Protein 1CTJ (pdb70)

Solvent-accessible surface area: 5287 Å² total; per-residue (Å²): 231,50,82,62,81,62,0,100,64,10,5,76,63,49,26,28,84,46,26,65,58,3,23,25,108,85,90,98,105,66,24,22,105,84,66,16,10,92,143,88,24,95,64,17,30,75,65,130,12,12,33,137,34,15,64,83,8,95,86,78,54,68,47,28,110,77,154,19,67,137,93,53,10,57,5,2,0,15,25,12,79,39,23,2,52,42,126,112,96

Sequence (89 aa):
EEAADLALGKAVFDGNCAACHAGGGNNVIPDHTLQKAAIEQFLDGGFNIEAIVYQIENGKGAMPAWDGRLDEDEIAGVAAYVYDQAAGNKW

Radius of gyration: 11.6 Å; Cα contacts (8 Å, |Δi|>4): 116; chains: 1; bounding box: 26×29×24 Å

Foldseek 3Di:
DQAQVLLVVLCVVPPCVAAPVQAGNPDGQCTLAQVSQQPPQPVHLDLVSQLVCQQPPDDPGDHCNPVADPVNSSNNSSNSSCCRVVVPD

B-factor: mean 27.0, std 11.66, range [10.67, 68.36]

InterPro domains:
  IPR008168 Cytochrome c, class IC [PR00605] (13-24)
  IPR008168 Cytochrome c, class IC [PR00605] (58-80)
  IPR009056 Cytochrome c-like domain [PF13442] (3-80)
  IPR009056 Cytochrome c-like domain [PS51007] (2-84)
  IPR023655 Cytochrome c6 [PTHR34688] (2-89)
  IPR036909 Cytochrome c-like domain superfamily [G3DSA:1.10.760.10] (1-89)
  IPR036909 Cytochrome c-like domain superfamily [SSF46626] (2-84)

Secondary structure (DSSP, 8-state):
---HHHHHHHHHHHTHHHHGGG--SSSTTS-SSHHHHHHHSTT-SSHHHHHHHHHH-BTTBPP-BTTB-HHHHHHHHHHHHHHHHTT--

Structure (mmCIF, N/CA/C/O backbone):
data_1CTJ
#
_entry.id   1CTJ
#
_cell.length_a   40.430
_cell.length_b   40.430
_cell.length_c   40.430
_cell.angle_alpha   80.25
_cell.angle_beta   80.25
_cell.angle_gamma   80.25
#
_symmetry.space_group_name_H-M   'R 3'
#
loop_
_entity.id
_entity.type
_entity.pdbx_description
1 polymer 'CYTOCHROME C6'
2 non-polymer 'PROTOPORPHYRIN IX CONTAINING FE'
3 water water
#
loop_
_atom_site.group_PDB
_atom_site.id
_atom_site.type_symbol
_atom_site.label_atom_id
_atom_site.label_alt_id
_atom_site.label_comp_id
_atom_site.label_asym_id
_atom_site.label_entity_id
_atom_site.label_seq_id
_atom_site.pdbx_PDB_ins_code
_atom_site.Cartn_x
_atom_site.Cartn_y
_atom_site.Cartn_z
_atom_site.occupancy
_atom_site.B_iso_or_equiv
_atom_site.auth_seq_id
_atom_site.auth_comp_id
_atom_site.auth_asym_id
_atom_site.auth_atom_id
_atom_site.pdbx_PDB_model_num
ATOM 1 N N A GLU A 1 1 ? 4.127 26.179 -7.903 0.49 57.53 1 GLU A N 1
ATOM 2 N N B GLU A 1 1 ? 3.535 25.488 -12.889 0.51 54.52 1 GLU A N 1
ATOM 3 C CA A GLU A 1 1 ? 5.490 26.607 -8.207 0.49 52.50 1 GLU A CA 1
ATOM 4 C CA B GLU A 1 1 ? 2.754 26.395 -12.051 0.51 51.27 1 GLU A CA 1
ATOM 5 C C A GLU A 1 1 ? 5.550 27.734 -9.233 0.49 47.55 1 GLU A C 1
ATOM 6 C C B GLU A 1 1 ? 3.471 27.729 -11.891 0.51 49.70 1 GLU A C 1
ATOM 7 O O A GLU A 1 1 ? 4.982 28.809 -8.942 0.49 50.34 1 GLU A O 1
ATOM 8 O O B GLU A 1 1 ? 2.870 28.781 -12.098 0.51 49.78 1 GLU A O 1
ATOM 19 N N A ALA A 1 2 ? 6.254 27.610 -10.341 0.49 39.82 2 ALA A N 1
ATOM 20 N N B ALA A 1 2 ? 4.759 27.656 -11.589 0.51 47.24 2 ALA A N 1
ATOM 21 C CA A ALA A 1 2 ? 6.531 28.549 -11.391 0.49 40.63 2 ALA A CA 1
ATOM 22 C CA B ALA A 1 2 ? 5.670 28.786 -11.571 0.51 44.89 2 ALA A CA 1
ATOM 23 C C A ALA A 1 2 ? 6.980 27.926 -12.710 0.49 38.03 2 ALA A C 1
ATOM 24 C C B ALA A 1 2 ? 5.766 29.304 -13.027 0.51 42.80 2 ALA A C 1
ATOM 25 O O A ALA A 1 2 ? 7.831 27.034 -12.721 0.49 32.72 2 ALA A O 1
ATOM 26 O O B ALA A 1 2 ? 5.165 30.351 -13.297 0.51 41.12 2 ALA A O 1
ATOM 29 N N . ASP A 1 3 ? 6.482 28.531 -13.792 1.00 36.71 3 ASP A N 1
ATOM 30 C CA . ASP A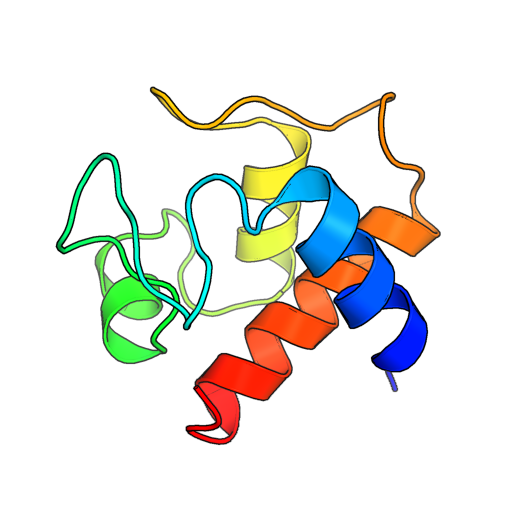 1 3 ? 6.844 28.172 -15.120 1.00 32.51 3 ASP A CA 1
ATOM 31 C C . ASP A 1 3 ? 8.056 28.945 -15.623 1.00 30.43 3 ASP A C 1
ATOM 32 O O . ASP A 1 3 ? 7.982 29.944 -16.316 1.00 26.86 3 ASP A O 1
ATOM 37 N N . LEU A 1 4 ? 9.232 28.418 -15.235 1.00 29.63 4 LEU A N 1
ATOM 38 C CA . LEU A 1 4 ? 10.475 29.110 -15.536 1.00 27.52 4 LEU A CA 1
ATOM 39 C C . LEU A 1 4 ? 10.887 29.007 -16.996 1.00 25.31 4 LEU A C 1
ATOM 40 O O . LEU A 1 4 ? 11.545 29.902 -17.487 1.00 25.04 4 LEU A O 1
ATOM 45 N N . ALA A 1 5 ? 10.452 27.940 -17.673 1.00 25.52 5 ALA A N 1
ATOM 46 C CA . ALA A 1 5 ? 10.822 27.868 -19.105 1.00 24.02 5 ALA A CA 1
ATOM 47 C C . ALA A 1 5 ? 10.081 28.943 -19.872 1.00 19.56 5 ALA A C 1
ATOM 48 O O . ALA A 1 5 ? 10.654 29.635 -20.711 1.00 20.74 5 ALA A O 1
ATOM 50 N N . LEU A 1 6 ? 8.812 29.076 -19.527 1.00 19.79 6 LEU A N 1
ATOM 51 C CA . LEU A 1 6 ? 8.007 30.156 -20.133 1.00 19.22 6 LEU A CA 1
ATOM 52 C C . LEU A 1 6 ? 8.600 31.515 -19.791 1.00 17.06 6 LEU A C 1
ATOM 53 O O . LEU A 1 6 ? 8.741 32.377 -20.664 1.00 17.55 6 LEU A O 1
ATOM 58 N N . GLY A 1 7 ? 8.931 31.681 -18.498 1.00 18.07 7 GLY A N 1
ATOM 59 C CA . GLY A 1 7 ? 9.479 32.968 -18.135 1.00 16.99 7 GLY A CA 1
ATOM 60 C C . GLY A 1 7 ? 10.761 33.312 -18.862 1.00 15.95 7 GLY A C 1
ATOM 61 O O . GLY A 1 7 ? 10.985 34.474 -19.189 1.00 16.58 7 GLY A O 1
ATOM 62 N N . LYS A 1 8 ? 11.650 32.326 -19.080 1.00 16.64 8 LYS A N 1
ATOM 63 C CA . LYS A 1 8 ? 12.885 32.617 -19.813 1.00 16.76 8 LYS A CA 1
ATOM 64 C C . LYS A 1 8 ? 12.566 32.997 -21.259 1.00 15.57 8 LYS A C 1
ATOM 65 O O . LYS A 1 8 ? 13.218 33.892 -21.810 1.00 15.82 8 LYS A O 1
ATOM 76 N N . ALA A 1 9 ? 11.618 32.312 -21.895 1.00 16.25 9 ALA A N 1
ATOM 77 C CA . ALA A 1 9 ? 11.279 32.689 -23.275 1.00 16.04 9 ALA A CA 1
ATOM 78 C C . ALA A 1 9 ? 10.775 34.122 -23.374 1.00 15.54 9 ALA A C 1
ATOM 79 O O . ALA A 1 9 ? 11.110 34.909 -24.256 1.00 15.41 9 ALA A O 1
ATOM 81 N N . VAL A 1 10 ? 9.900 34.494 -22.382 1.00 14.67 10 VAL A N 1
ATOM 82 C CA . VAL A 1 10 ? 9.374 35.863 -22.333 1.00 14.03 10 VAL A CA 1
ATOM 83 C C . VAL A 1 10 ? 10.525 36.838 -22.076 1.00 12.58 10 VAL A C 1
ATOM 84 O O . VAL A 1 10 ? 10.605 37.893 -22.682 1.00 14.00 10 VAL A O 1
ATOM 88 N N . PHE A 1 11 ? 11.431 36.505 -21.177 1.00 12.93 11 PHE A N 1
ATOM 89 C CA . PHE A 1 11 ? 12.547 37.360 -20.851 1.00 12.11 11 PHE A CA 1
ATOM 90 C C . PHE A 1 11 ? 13.384 37.618 -22.101 1.00 12.76 11 PHE A C 1
ATOM 91 O O . PHE A 1 11 ? 13.745 38.748 -22.429 1.00 13.26 11 PHE A O 1
ATOM 99 N N . ASP A 1 12 ? 13.793 36.527 -22.787 1.00 13.88 12 ASP A N 1
ATOM 100 C CA . ASP A 1 12 ? 14.673 36.680 -23.952 1.00 15.28 12 ASP A CA 1
ATOM 101 C C . ASP A 1 12 ? 13.994 37.450 -25.062 1.00 15.53 12 ASP A C 1
ATOM 102 O O . ASP A 1 12 ? 14.667 38.220 -25.752 1.00 19.71 12 ASP A O 1
ATOM 107 N N . GLY A 1 13 ? 1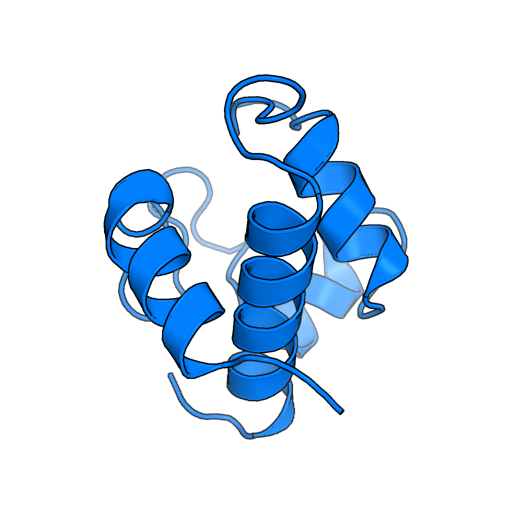2.679 37.294 -25.213 1.00 15.89 13 GLY A N 1
ATOM 108 C CA . GLY A 1 13 ? 11.980 37.998 -26.241 1.00 17.18 13 GLY A CA 1
ATOM 109 C C . GLY A 1 13 ? 11.676 39.449 -26.007 1.00 15.97 13 GLY A C 1
ATOM 110 O O . GLY A 1 13 ? 11.441 40.200 -26.969 1.00 21.33 13 GLY A O 1
ATOM 111 N N . ASN A 1 14 ? 11.606 39.862 -24.752 1.00 13.90 14 ASN A N 1
ATOM 112 C CA . ASN A 1 14 ? 11.131 41.181 -24.429 1.00 14.03 14 ASN A CA 1
ATOM 113 C C . ASN A 1 14 ? 12.007 41.979 -23.482 1.00 14.18 14 ASN A C 1
ATOM 114 O O . ASN A 1 14 ? 11.957 43.214 -23.540 1.00 20.59 14 ASN A O 1
ATOM 119 N N . CYS A 1 15 ? 12.749 41.389 -22.612 1.00 12.20 15 CYS A N 1
ATOM 120 C CA . CYS A 1 15 ? 13.466 42.024 -21.546 1.00 11.82 15 CYS A CA 1
ATOM 121 C C . CYS A 1 15 ? 14.973 42.084 -21.765 1.00 12.19 15 CYS A C 1
ATOM 122 O O . CYS A 1 15 ? 15.606 42.977 -21.258 1.00 12.74 15 CYS A O 1
ATOM 125 N N . ALA A 1 16 ? 15.504 41.147 -22.538 1.00 13.33 16 ALA A N 1
ATOM 126 C CA . ALA A 1 16 ? 16.94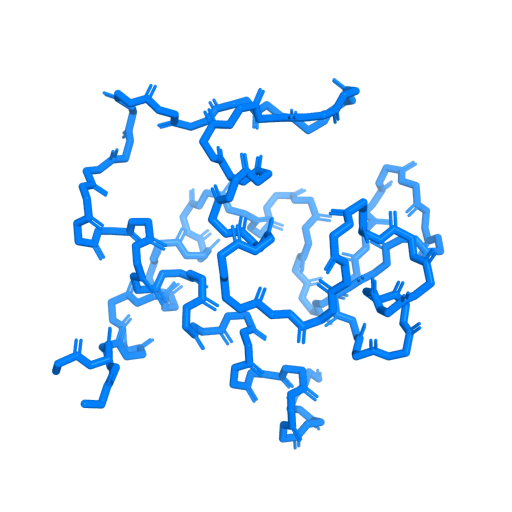7 41.058 -22.779 1.00 13.94 16 ALA A CA 1
ATOM 127 C C . ALA A 1 16 ? 17.482 42.245 -23.545 1.00 15.17 16 ALA A C 1
ATOM 128 O O . ALA A 1 16 ? 18.688 42.503 -23.517 1.00 16.69 16 ALA A O 1
ATOM 130 N N . ALA A 1 17 ? 16.618 43.036 -24.196 1.00 14.81 17 ALA A N 1
ATOM 131 C CA . ALA A 1 17 ? 17.036 44.269 -24.876 1.00 16.50 17 ALA A CA 1
ATOM 132 C C . ALA A 1 17 ? 17.685 45.228 -23.897 1.00 14.58 17 ALA A C 1
ATOM 133 O O . ALA A 1 17 ? 18.468 46.083 -24.325 1.00 16.53 17 ALA A O 1
ATOM 135 N N . CYS A 1 18 ? 17.279 45.186 -22.618 1.00 12.61 18 CYS A N 1
ATOM 136 C CA . CYS A 1 18 ? 17.810 46.086 -21.627 1.00 11.93 18 CYS A CA 1
ATOM 137 C C . CYS A 1 18 ? 18.467 45.400 -20.445 1.00 11.31 18 CYS A C 1
ATOM 138 O O . CYS A 1 18 ? 19.165 46.052 -19.684 1.00 13.34 18 CYS A O 1
ATOM 141 N N . HIS A 1 19 ? 18.241 44.119 -20.249 1.00 11.81 19 HIS A N 1
ATOM 142 C CA . HIS A 1 19 ? 18.626 43.402 -19.037 1.00 11.21 19 HIS A CA 1
ATOM 143 C C . HIS A 1 19 ? 19.331 42.091 -19.280 1.00 11.46 19 HIS A C 1
ATOM 144 O O . HIS A 1 19 ? 19.430 41.268 -18.363 1.00 12.87 19 HIS A O 1
ATOM 151 N N . ALA A 1 20 ? 19.896 41.838 -20.483 1.00 12.23 20 ALA A N 1
ATOM 152 C CA . ALA A 1 20 ? 20.590 40.564 -20.699 1.00 13.89 20 ALA A CA 1
ATOM 153 C C . ALA A 1 20 ? 21.715 40.399 -19.681 1.00 13.70 20 ALA A C 1
ATOM 154 O O . ALA A 1 20 ? 22.408 41.371 -19.355 1.00 15.35 20 ALA A O 1
ATOM 156 N N . GLY A 1 21 ? 21.859 39.177 -19.146 1.00 14.58 21 GLY A N 1
ATOM 157 C CA . GLY A 1 21 ? 22.878 38.914 -18.160 1.00 16.60 21 GLY A CA 1
ATOM 158 C C . GLY A 1 21 ? 22.533 39.438 -16.774 1.00 15.55 21 GLY A C 1
ATOM 159 O O . GLY A 1 21 ? 23.389 39.418 -15.878 1.00 19.71 21 GLY A O 1
ATOM 160 N N . GLY A 1 22 ? 21.339 39.974 -16.592 1.00 14.21 22 GLY A N 1
ATOM 161 C CA . GLY A 1 22 ? 20.891 40.484 -15.305 1.00 14.60 22 GLY A CA 1
ATOM 162 C C . GLY A 1 22 ? 21.279 41.905 -15.006 1.00 13.46 22 GLY A C 1
ATOM 163 O O . GLY A 1 22 ? 21.107 42.343 -13.851 1.00 16.59 22 GLY A O 1
ATOM 164 N N . GLY A 1 23 ? 21.789 42.639 -15.986 1.00 13.65 23 GLY A N 1
ATOM 165 C CA . GLY A 1 23 ? 22.174 44.005 -15.812 1.00 14.21 23 GLY A CA 1
ATOM 166 C C . GLY A 1 23 ? 21.054 45.000 -16.116 1.00 13.37 23 GLY A C 1
ATOM 167 O O . GLY A 1 23 ? 19.893 44.629 -16.119 1.00 14.19 23 GLY A O 1
ATOM 168 N N . ASN A 1 24 ? 21.467 46.234 -16.375 1.00 13.58 24 ASN A N 1
ATOM 169 C CA . ASN A 1 24 ? 20.513 47.284 -16.795 1.00 13.79 24 ASN A CA 1
ATOM 170 C C . ASN A 1 24 ? 21.307 48.244 -17.703 1.00 14.11 24 ASN A C 1
ATOM 171 O O . ASN A 1 24 ? 22.195 48.961 -17.214 1.00 17.44 24 ASN A O 1
ATOM 176 N N . ASN A 1 25 ? 20.988 48.235 -19.000 1.00 14.08 25 ASN A N 1
ATOM 177 C CA . ASN A 1 25 ? 21.797 49.056 -19.915 1.00 16.64 25 ASN A CA 1
ATOM 178 C C . ASN A 1 25 ? 21.492 50.548 -19.805 1.00 17.26 25 ASN A C 1
ATOM 179 O O . ASN A 1 25 ? 22.197 51.362 -20.383 1.00 23.87 25 ASN A O 1
ATOM 184 N N . VAL A 1 26 ? 20.345 50.879 -19.215 1.00 15.94 26 VAL A N 1
ATOM 185 C CA . VAL A 1 26 ? 19.861 52.270 -19.156 1.00 17.76 26 VAL A CA 1
ATOM 186 C C . VAL A 1 26 ? 20.304 52.939 -17.885 1.00 18.10 26 VAL A C 1
ATOM 187 O O . VAL A 1 26 ? 20.876 54.043 -17.978 1.00 23.25 26 VAL A O 1
ATOM 191 N N . ILE A 1 27 ? 20.099 52.336 -16.736 1.00 18.78 27 ILE A N 1
ATOM 192 C CA . ILE A 1 27 ? 20.505 52.839 -15.425 1.00 20.98 27 ILE A CA 1
ATOM 193 C C . ILE A 1 27 ? 21.332 51.743 -14.754 1.00 19.34 27 ILE A C 1
ATOM 194 O O . ILE A 1 27 ? 20.796 50.758 -14.250 1.00 18.20 27 ILE A O 1
ATOM 199 N N . PRO A 1 28 ? 22.645 51.761 -14.978 1.00 23.21 28 PRO A N 1
ATOM 200 C CA . PRO A 1 28 ? 23.470 50.586 -14.688 1.00 22.54 28 PRO A CA 1
ATOM 201 C C . PRO A 1 28 ? 23.445 50.045 -13.273 1.00 21.59 28 PRO A C 1
ATOM 202 O O . PRO A 1 28 ? 23.631 48.822 -13.137 1.00 25.17 28 PRO A O 1
ATOM 206 N N . ASP A 1 29 ? 23.113 50.832 -12.246 1.00 22.84 29 ASP A N 1
ATOM 207 C CA . ASP A 1 29 ? 23.111 50.207 -10.928 1.00 22.30 29 ASP A CA 1
ATOM 208 C C . ASP A 1 29 ? 21.777 49.565 -10.599 1.00 20.11 29 ASP A C 1
ATOM 209 O O . ASP A 1 29 ? 21.699 48.822 -9.609 1.00 21.05 29 ASP A O 1
ATOM 218 N N . HIS A 1 30 ? 20.759 49.759 -11.454 1.00 20.10 30 HIS A N 1
ATOM 219 C CA . HIS A 1 30 ? 19.443 49.198 -11.120 1.00 18.22 30 HIS A CA 1
ATOM 220 C C . HIS A 1 30 ? 19.269 47.830 -11.762 1.00 17.20 30 HIS A C 1
ATOM 221 O O . HIS A 1 30 ? 18.461 47.578 -12.647 1.00 16.40 30 HIS A O 1
ATOM 234 N N . THR A 1 31 ? 20.130 46.886 -11.381 1.00 17.35 31 THR A N 1
ATOM 235 C CA . THR A 1 31 ? 20.243 45.583 -11.943 1.00 15.49 31 THR A CA 1
ATOM 236 C C . THR A 1 31 ? 19.203 44.604 -11.427 1.00 14.64 31 THR A C 1
ATOM 237 O O . THR A 1 31 ? 18.343 44.911 -10.586 1.00 16.49 31 THR A O 1
ATOM 241 N N . LEU A 1 32 ? 19.218 43.392 -11.989 1.00 14.70 32 LEU A N 1
ATOM 242 C CA . LEU A 1 32 ? 18.297 42.352 -11.566 1.00 13.24 32 LEU A CA 1
ATOM 243 C C . LEU A 1 32 ? 18.870 41.404 -10.507 1.00 15.67 32 LEU A C 1
ATOM 244 O O . LEU A 1 32 ? 18.347 40.333 -10.270 1.00 18.07 32 LEU A O 1
ATOM 249 N N . GLN A 1 33 ? 19.933 41.853 -9.852 1.00 15.92 33 GLN A N 1
ATOM 250 C CA . GLN A 1 33 ? 20.487 41.143 -8.674 1.00 16.04 33 GLN A CA 1
ATOM 251 C C . GLN A 1 33 ? 19.641 41.472 -7.431 1.00 16.11 33 GLN A C 1
ATOM 252 O O . GLN A 1 33 ? 19.069 42.547 -7.305 1.00 17.51 33 GLN A O 1
ATOM 263 N N . LYS A 1 34 ? 19.545 40.494 -6.521 1.00 17.34 34 LYS A N 1
ATOM 264 C CA . LYS A 1 34 ? 18.741 40.606 -5.329 1.00 18.75 34 LYS A CA 1
ATOM 265 C C . LYS A 1 34 ? 18.989 41.872 -4.538 1.00 17.40 34 LYS A C 1
ATOM 266 O O . LYS A 1 34 ? 18.051 42.597 -4.236 1.00 19.92 34 LYS A O 1
ATOM 277 N N . ALA A 1 35 ? 20.233 42.197 -4.227 1.00 18.72 35 ALA A N 1
ATOM 278 C CA . ALA A 1 35 ? 20.532 43.345 -3.368 1.00 19.49 35 ALA A CA 1
ATOM 279 C C . ALA A 1 35 ? 20.148 44.659 -4.068 1.00 20.07 35 ALA A C 1
ATOM 280 O O . ALA A 1 35 ? 19.810 45.623 -3.379 1.00 22.90 35 ALA A O 1
ATOM 282 N N . ALA A 1 36 ? 20.245 44.713 -5.416 1.00 18.41 36 ALA A N 1
ATOM 283 C CA . ALA A 1 36 ? 19.881 45.898 -6.172 1.00 18.89 36 ALA A CA 1
ATOM 284 C C . ALA A 1 36 ? 18.366 46.077 -6.121 1.00 17.62 36 ALA A C 1
ATOM 285 O O . ALA A 1 36 ? 17.801 47.113 -5.866 1.00 21.20 36 ALA A O 1
ATOM 287 N N . ILE A 1 37 ? 17.648 44.938 -6.369 1.00 17.80 37 ILE A N 1
ATOM 288 C CA . ILE A 1 37 ? 16.196 45.010 -6.301 1.00 18.49 37 ILE A CA 1
ATOM 289 C C . ILE A 1 37 ? 15.693 45.477 -4.928 1.00 18.91 37 ILE A C 1
ATOM 290 O O . ILE A 1 37 ? 14.769 46.299 -4.798 1.00 23.86 37 ILE A O 1
ATOM 295 N N . GLU A 1 38 ? 16.298 44.918 -3.872 1.00 20.63 38 GLU A N 1
ATOM 296 C CA . GLU A 1 38 ? 15.901 45.242 -2.513 1.00 25.91 38 GLU A CA 1
ATOM 297 C C . GLU A 1 38 ? 16.059 46.748 -2.259 1.00 27.90 38 GLU A C 1
ATOM 298 O O . GLU A 1 38 ? 15.231 47.292 -1.535 1.00 31.96 38 GLU A O 1
ATOM 304 N N . GLN A 1 39 ? 17.084 47.372 -2.875 1.00 27.54 39 GLN A N 1
ATOM 305 C CA . GLN A 1 39 ? 17.316 48.805 -2.691 1.00 30.19 39 GLN A CA 1
ATOM 306 C C . GLN A 1 39 ? 16.495 49.735 -3.603 1.00 27.80 39 GLN A C 1
ATOM 307 O O . GLN A 1 39 ? 16.014 50.800 -3.185 1.00 28.04 39 GLN A O 1
ATOM 313 N N . PHE A 1 40 ? 16.339 49.357 -4.888 1.00 26.47 40 PHE A N 1
ATOM 314 C CA . PHE A 1 40 ? 15.827 50.278 -5.889 1.00 26.50 40 PHE A CA 1
ATOM 315 C C . PHE A 1 40 ? 14.442 49.989 -6.444 1.00 27.04 40 PHE A C 1
ATOM 316 O O . PHE A 1 40 ? 13.886 50.878 -7.107 1.00 31.52 40 PHE A O 1
ATOM 324 N N . LEU A 1 41 ? 13.953 48.755 -6.237 1.00 24.88 41 LEU A N 1
ATOM 325 C CA . LEU A 1 41 ? 12.616 48.446 -6.754 1.00 23.83 41 LEU A CA 1
ATOM 326 C C . LEU A 1 41 ? 11.612 48.873 -5.709 1.00 26.84 41 LEU A C 1
ATOM 327 O O . LEU A 1 41 ? 11.694 48.474 -4.540 1.00 26.32 41 LEU A O 1
ATOM 332 N N . ASP A 1 42 ? 10.832 49.896 -6.092 1.00 27.27 42 ASP A N 1
ATOM 333 C CA . ASP A 1 42 ? 9.794 50.401 -5.215 1.00 29.11 42 ASP A CA 1
ATOM 334 C C . ASP A 1 42 ? 8.960 49.177 -4.783 1.00 28.76 42 ASP A C 1
ATOM 335 O O . ASP A 1 42 ? 8.538 48.479 -5.710 1.00 39.70 42 ASP A O 1
ATOM 344 N N . GLY A 1 43 ? 8.828 48.790 -3.538 1.00 35.12 43 GLY A N 1
ATOM 345 C CA . GLY A 1 43 ? 8.110 47.547 -3.143 1.00 31.54 43 GLY A CA 1
ATOM 346 C C . GLY A 1 43 ? 9.059 46.429 -2.712 1.00 32.30 43 GLY A C 1
ATOM 347 O O . GLY A 1 43 ? 8.759 45.427 -2.032 1.00 38.51 43 GLY A O 1
ATOM 348 N N . GLY A 1 44 ? 10.347 46.420 -3.111 1.00 31.33 44 GLY A N 1
ATOM 349 C CA . GLY A 1 44 ? 11.280 45.416 -2.606 1.00 32.21 44 GLY A CA 1
ATOM 350 C C . GLY A 1 44 ? 11.372 44.117 -3.374 1.00 30.46 44 GLY A C 1
ATOM 351 O O . GLY A 1 44 ? 10.803 43.969 -4.438 1.00 27.30 44 GLY A O 1
ATOM 352 N N . PHE A 1 45 ? 12.106 43.149 -2.834 1.00 31.19 45 PHE A N 1
ATOM 353 C CA . PHE A 1 45 ? 12.334 41.872 -3.507 1.00 28.54 45 PHE A CA 1
ATOM 354 C C . PHE A 1 45 ? 11.222 40.860 -3.205 1.00 30.24 45 PHE A C 1
ATOM 355 O O . PHE A 1 45 ? 11.257 40.083 -2.223 1.00 35.42 45 PHE A O 1
ATOM 363 N N . ASN A 1 46 ? 10.128 40.977 -3.915 1.00 32.78 46 ASN A N 1
ATOM 364 C CA . ASN A 1 46 ? 8.889 40.257 -3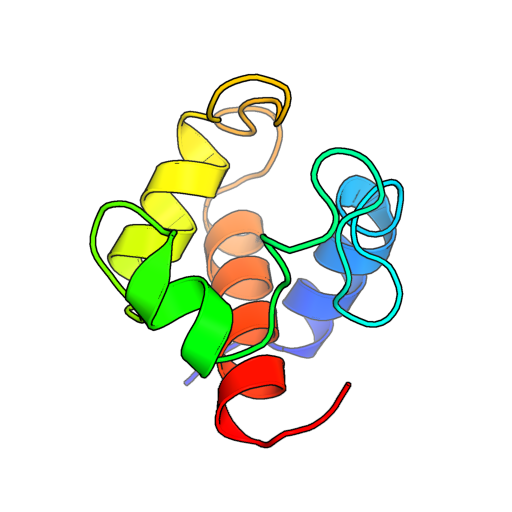.786 1.00 36.75 46 ASN A CA 1
ATOM 365 C C . ASN A 1 46 ? 8.242 40.111 -5.169 1.00 33.28 46 ASN A C 1
ATOM 366 O O . ASN A 1 46 ? 8.417 41.005 -6.008 1.00 31.52 46 ASN A O 1
ATOM 371 N N . ILE A 1 47 ? 7.608 39.003 -5.445 1.00 31.59 47 ILE A N 1
ATOM 372 C CA . ILE A 1 47 ? 6.964 38.832 -6.727 1.00 28.94 47 ILE A CA 1
ATOM 373 C C . ILE A 1 47 ? 5.962 39.925 -7.069 1.00 28.73 47 ILE A C 1
ATOM 374 O O . ILE A 1 47 ? 5.993 40.337 -8.223 1.00 28.12 47 ILE A O 1
ATOM 379 N N . GLU A 1 48 ? 5.119 40.333 -6.109 1.00 29.64 48 GLU A N 1
ATOM 380 C CA . GLU A 1 48 ? 4.132 41.350 -6.502 1.00 31.74 48 GLU A CA 1
ATOM 381 C C . GLU A 1 48 ? 4.863 42.622 -6.890 1.00 27.61 48 GLU A C 1
ATOM 382 O O . GLU A 1 48 ? 4.280 43.389 -7.705 1.00 27.92 48 GLU A O 1
ATOM 393 N N . ALA A 1 49 ? 5.982 42.976 -6.276 1.00 30.69 49 ALA A N 1
ATOM 394 C CA . ALA A 1 49 ? 6.648 44.227 -6.659 1.00 27.88 49 ALA A CA 1
ATOM 395 C C . ALA A 1 49 ? 7.233 44.112 -8.072 1.00 24.13 49 ALA A C 1
ATOM 396 O O . ALA A 1 49 ? 7.116 45.083 -8.811 1.00 25.59 49 ALA A O 1
ATOM 398 N N . ILE A 1 50 ? 7.664 42.919 -8.420 1.00 22.34 50 ILE A N 1
ATOM 399 C CA . ILE A 1 50 ? 8.175 42.658 -9.797 1.00 20.61 50 ILE A CA 1
ATOM 400 C C . ILE A 1 50 ? 7.084 42.732 -10.845 1.00 20.16 50 ILE A C 1
ATOM 401 O O . ILE A 1 50 ? 7.158 43.449 -11.829 1.00 19.74 50 ILE A O 1
ATOM 406 N N . VAL A 1 51 ? 5.967 42.021 -10.518 1.00 21.04 51 VAL A N 1
ATOM 407 C CA . VAL A 1 51 ? 4.785 42.161 -11.350 1.00 21.92 51 VAL A CA 1
ATOM 408 C C . VAL A 1 51 ? 4.358 43.582 -11.621 1.00 19.30 51 VAL A C 1
ATOM 409 O O . VAL A 1 51 ? 3.993 43.984 -12.703 1.00 20.62 51 VAL A O 1
ATOM 413 N N . TYR A 1 52 ? 4.194 44.350 -10.487 1.00 22.35 52 TYR A N 1
ATOM 414 C CA . TYR A 1 52 ? 3.694 45.703 -10.563 1.00 22.94 52 TYR A CA 1
ATOM 415 C C . TYR A 1 52 ? 4.513 46.521 -11.531 1.00 18.89 52 TYR A C 1
ATOM 416 O O . TYR A 1 52 ? 3.958 47.287 -12.368 1.00 20.88 52 TYR A O 1
ATOM 425 N N . GLN A 1 53 ? 5.837 46.390 -11.432 1.00 21.18 53 GLN A N 1
ATOM 426 C CA . GLN A 1 53 ? 6.711 47.180 -12.332 1.00 20.74 53 GLN A CA 1
ATOM 427 C C . GLN A 1 53 ? 6.718 46.680 -13.757 1.00 17.57 53 GLN A C 1
ATOM 428 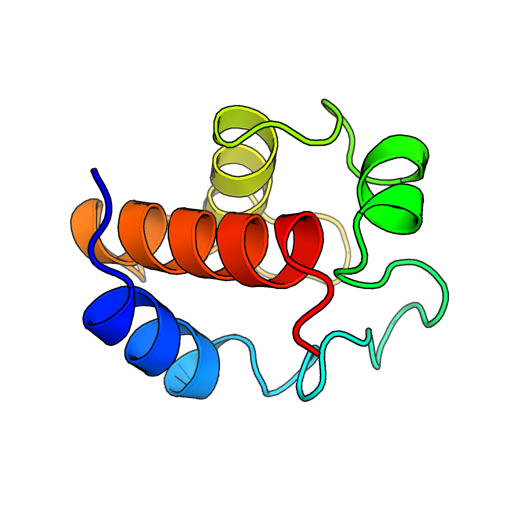O O . GLN A 1 53 ? 6.663 47.504 -14.669 1.00 18.01 53 GLN A O 1
ATOM 434 N N . ILE A 1 54 ? 6.496 45.390 -13.970 1.00 16.88 54 ILE A N 1
ATOM 435 C CA . ILE A 1 54 ? 6.258 44.901 -15.319 1.00 16.62 54 ILE A CA 1
ATOM 436 C C . ILE A 1 54 ? 4.991 45.455 -15.951 1.00 16.29 54 ILE A C 1
ATOM 437 O O . ILE A 1 54 ? 4.954 45.927 -17.086 1.00 17.16 54 ILE A O 1
ATOM 442 N N . GLU A 1 55 ? 3.880 45.394 -15.181 1.00 18.85 55 GLU A N 1
ATOM 443 C CA . GLU A 1 55 ? 2.590 45.885 -15.659 1.00 18.79 55 GLU A CA 1
ATOM 444 C C . GLU A 1 55 ? 2.551 47.338 -16.046 1.00 17.33 55 GLU A C 1
ATOM 445 O O . GLU A 1 55 ? 2.005 47.749 -17.053 1.00 21.02 55 GLU A O 1
ATOM 451 N N . ASN A 1 56 ? 3.104 48.133 -15.073 1.00 18.66 56 ASN A N 1
ATOM 452 C CA . ASN A 1 56 ? 2.927 49.566 -15.101 1.00 20.29 56 ASN A CA 1
ATOM 453 C C . ASN A 1 56 ? 4.111 50.360 -15.632 1.00 19.25 56 ASN A C 1
ATOM 454 O O . ASN A 1 56 ? 3.969 51.509 -16.034 1.00 22.94 56 ASN A O 1
ATOM 459 N N . GLY A 1 57 ? 5.237 49.698 -15.820 1.00 18.66 57 GLY A N 1
ATOM 460 C CA . GLY A 1 57 ? 6.460 50.367 -16.223 1.00 18.85 57 GLY A CA 1
ATOM 461 C C . GLY A 1 57 ? 6.973 51.303 -15.146 1.00 18.69 57 GLY A C 1
ATOM 462 O O . GLY A 1 57 ? 6.395 51.479 -14.054 1.00 22.69 57 GLY A O 1
ATOM 463 N N . LYS A 1 58 ? 8.128 51.915 -15.419 1.00 18.10 58 LYS A N 1
ATOM 464 C CA . LYS A 1 58 ? 8.685 52.925 -14.535 1.00 21.31 58 LYS A CA 1
ATOM 465 C C . LYS A 1 58 ? 9.747 53.694 -15.308 1.00 19.74 58 LYS A C 1
ATOM 466 O O . LYS A 1 58 ? 10.732 53.112 -15.756 1.00 19.94 58 LYS A O 1
ATOM 477 N N . GLY A 1 59 ? 9.570 55.002 -15.474 1.00 23.45 59 GLY A N 1
ATOM 478 C CA . GLY A 1 59 ? 10.600 55.780 -16.122 1.00 24.09 59 GLY A CA 1
ATOM 479 C C . GLY A 1 59 ? 10.833 55.337 -17.564 1.00 20.75 59 GLY A C 1
ATOM 480 O O . GLY A 1 59 ? 9.916 55.295 -18.383 1.00 24.06 59 GLY A O 1
ATOM 481 N N . ALA A 1 60 ? 12.074 54.951 -17.839 1.00 19.12 60 ALA A N 1
ATOM 482 C CA . ALA A 1 60 ? 12.487 54.467 -19.134 1.00 17.12 60 ALA A CA 1
ATOM 483 C C . ALA A 1 60 ? 12.143 53.007 -19.400 1.00 15.30 60 ALA A C 1
ATOM 484 O O . ALA A 1 60 ? 12.356 52.492 -20.484 1.00 17.07 60 ALA A O 1
ATOM 486 N N . MET A 1 61 ? 11.616 52.310 -18.367 1.00 15.48 61 MET A N 1
ATOM 487 C CA . MET A 1 61 ? 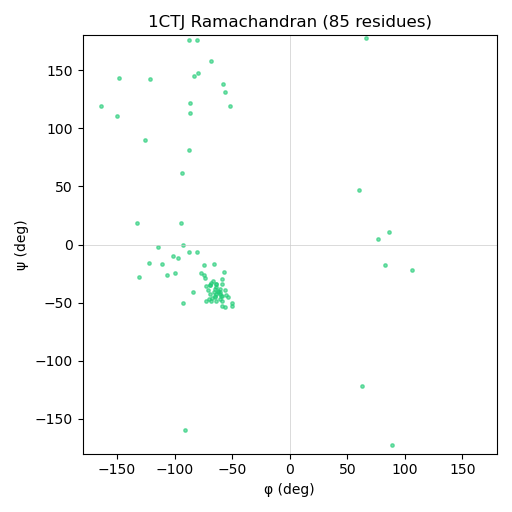11.150 50.952 -18.582 1.00 13.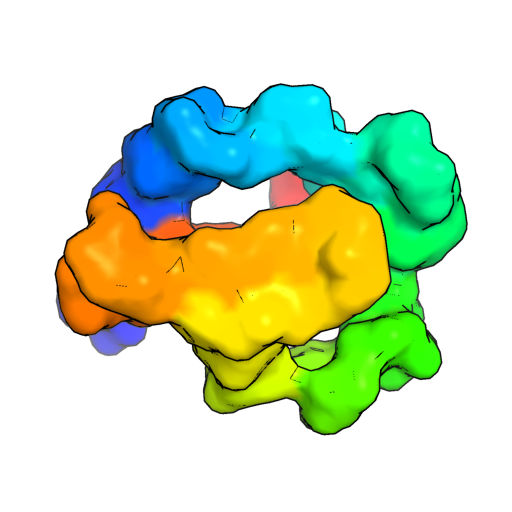70 61 MET A CA 1
ATOM 488 C C . MET A 1 61 ? 9.702 50.982 -19.072 1.00 14.38 61 MET A C 1
ATOM 489 O O . MET A 1 61 ? 8.816 51.495 -18.350 1.00 15.90 61 MET A O 1
ATOM 494 N N . PRO A 1 62 ? 9.423 50.420 -20.229 1.00 14.34 62 PRO A N 1
ATOM 495 C CA . PRO A 1 62 ? 8.020 50.421 -20.732 1.00 16.18 62 PRO A CA 1
ATOM 496 C C . PRO A 1 62 ? 7.130 49.537 -19.871 1.00 15.34 62 PRO A C 1
ATOM 497 O O . PRO A 1 62 ? 7.525 48.629 -19.124 1.00 16.51 62 PRO A O 1
ATOM 501 N N . ALA A 1 63 ? 5.840 49.835 -19.942 1.00 16.41 63 ALA A N 1
ATOM 502 C CA . ALA A 1 63 ? 4.781 49.042 -19.360 1.00 17.07 63 ALA A CA 1
ATOM 503 C C . ALA A 1 63 ? 4.395 47.881 -20.284 1.00 16.26 63 ALA A C 1
ATOM 504 O O . ALA A 1 63 ? 4.388 48.025 -21.517 1.00 21.34 63 ALA A O 1
ATOM 506 N N . TRP A 1 64 ? 4.051 46.771 -19.645 1.00 16.10 64 TRP A N 1
ATOM 507 C CA . TRP A 1 64 ? 3.740 45.574 -20.460 1.00 17.37 64 TRP A CA 1
ATOM 508 C C . TRP A 1 64 ? 2.287 45.128 -20.359 1.00 18.49 64 TRP A C 1
ATOM 509 O O . TRP A 1 64 ? 1.853 44.151 -20.978 1.00 19.86 64 TRP A O 1
ATOM 520 N N . ASP A 1 65 ? 1.437 45.777 -19.550 1.00 21.18 65 ASP A N 1
ATOM 521 C CA . ASP A 1 65 ? 0.034 45.381 -19.394 1.00 23.88 65 ASP A CA 1
ATOM 522 C C . ASP A 1 65 ? -0.632 45.380 -20.765 1.00 25.01 65 ASP A C 1
ATOM 523 O O . ASP A 1 65 ? -0.473 46.333 -21.549 1.00 29.27 65 ASP A O 1
ATOM 528 N N . GLY A 1 66 ? -1.340 44.288 -21.075 1.00 25.46 66 GLY A N 1
ATOM 529 C CA . GLY A 1 66 ? -1.989 44.167 -22.357 1.00 25.87 66 GLY A CA 1
ATOM 530 C C . GLY A 1 66 ? -1.168 43.699 -23.526 1.00 23.36 66 GLY A C 1
ATOM 531 O O . GLY A 1 66 ? -1.791 43.255 -24.491 1.00 30.05 66 GLY A O 1
ATOM 532 N N . ARG A 1 67 ? 0.159 43.769 -23.414 1.00 21.35 67 ARG A N 1
ATOM 533 C CA . ARG A 1 67 ? 1.093 43.339 -24.432 1.00 21.87 67 ARG A CA 1
ATOM 534 C C . ARG A 1 67 ? 1.626 41.949 -24.091 1.00 21.80 67 ARG A C 1
ATOM 535 O O . ARG A 1 67 ? 2.038 41.252 -25.035 1.00 25.77 67 ARG A O 1
ATOM 550 N N . LEU A 1 68 ? 1.633 41.548 -22.854 1.00 19.18 68 LEU A N 1
ATOM 551 C CA . LEU A 1 68 ? 1.974 40.254 -22.315 1.00 20.35 68 LEU A CA 1
ATOM 552 C C . LEU A 1 68 ? 0.732 39.784 -21.561 1.00 23.35 68 LEU A C 1
ATOM 553 O O . LEU A 1 68 ? 0.084 40.612 -20.915 1.00 27.39 68 LEU A O 1
ATOM 558 N N . ASP A 1 69 ? 0.395 38.501 -21.604 1.00 23.98 69 ASP A N 1
ATOM 559 C CA . ASP A 1 69 ? -0.779 38.062 -20.853 1.00 27.42 69 ASP A CA 1
ATOM 560 C C . ASP A 1 69 ? -0.407 37.706 -19.428 1.00 26.33 69 ASP A C 1
ATOM 561 O O . ASP A 1 69 ? 0.756 37.784 -18.988 1.00 26.14 69 ASP A O 1
ATOM 566 N N . GLU A 1 70 ? -1.393 37.378 -18.615 1.00 29.12 70 GLU A N 1
ATOM 567 C CA . GLU A 1 70 ? -1.227 37.089 -17.231 1.00 31.38 70 GLU A CA 1
ATOM 568 C C . GLU A 1 70 ? -0.252 35.993 -16.910 1.00 28.38 70 GLU A C 1
ATOM 569 O O . GLU A 1 70 ? 0.584 36.119 -15.997 1.00 28.51 70 GLU A O 1
ATOM 580 N N . ASP A 1 71 ? -0.281 34.943 -17.744 1.00 25.80 71 ASP A N 1
ATOM 581 C CA . ASP A 1 71 ? 0.653 33.841 -17.516 1.00 25.02 71 ASP A CA 1
ATOM 582 C C . ASP A 1 71 ? 2.087 34.199 -17.890 1.00 21.68 71 ASP A C 1
ATOM 583 O O . ASP A 1 71 ? 3.029 33.741 -17.241 1.00 21.91 71 ASP A O 1
ATOM 588 N N . GLU A 1 72 ? 2.235 34.982 -18.943 1.00 20.04 72 GLU A N 1
ATOM 589 C CA . GLU A 1 72 ? 3.529 35.459 -19.405 1.00 18.05 72 GLU A CA 1
ATOM 590 C C . GLU A 1 72 ? 4.161 36.369 -18.356 1.00 18.93 72 GLU A C 1
ATOM 591 O O . GLU A 1 72 ? 5.348 36.218 -18.044 1.00 17.78 72 GLU A O 1
ATOM 597 N N . ILE A 1 73 ? 3.390 37.290 -17.756 1.00 19.43 73 ILE A N 1
ATOM 598 C CA . ILE A 1 73 ? 3.908 38.209 -16.740 1.00 19.01 73 ILE A CA 1
ATOM 599 C C . ILE A 1 73 ? 4.275 37.417 -15.505 1.00 19.20 73 ILE A C 1
ATOM 600 O O . ILE A 1 73 ? 5.341 37.643 -14.897 1.00 20.27 73 ILE A O 1
ATOM 605 N N . ALA A 1 74 ? 3.386 36.513 -15.087 1.00 21.10 74 ALA A N 1
ATOM 606 C CA . ALA A 1 74 ? 3.724 35.707 -13.910 1.00 21.50 74 ALA A CA 1
ATOM 607 C C . ALA A 1 74 ? 4.980 34.881 -14.121 1.00 20.94 74 ALA A C 1
ATOM 608 O O . ALA A 1 74 ? 5.794 34.706 -13.208 1.00 22.21 74 ALA A O 1
ATOM 610 N N . GLY A 1 75 ? 5.098 34.305 -15.324 1.00 19.41 75 GLY A N 1
ATOM 611 C CA . GLY A 1 75 ? 6.293 33.479 -15.516 1.00 19.43 75 GLY A CA 1
ATOM 612 C C . GLY A 1 75 ? 7.566 34.297 -15.615 1.00 17.82 75 GLY A C 1
ATOM 613 O O . GLY A 1 75 ? 8.558 33.796 -15.040 1.00 17.56 75 GLY A O 1
ATOM 614 N N . VAL A 1 76 ? 7.584 35.427 -16.254 1.00 16.05 76 VAL A N 1
ATOM 615 C CA . VAL A 1 76 ? 8.847 36.194 -16.306 1.00 15.23 76 VAL A CA 1
ATOM 616 C C . VAL A 1 76 ? 9.158 36.728 -14.941 1.00 15.30 76 VAL A C 1
ATOM 617 O O . VAL A 1 76 ? 10.371 36.780 -14.568 1.00 15.97 76 VAL A O 1
ATOM 621 N N . ALA A 1 77 ? 8.175 37.110 -14.153 1.00 16.46 77 ALA A N 1
ATOM 622 C CA . ALA A 1 77 ? 8.437 37.589 -12.816 1.00 17.36 77 ALA A CA 1
ATOM 623 C C . ALA A 1 77 ? 9.074 36.465 -11.997 1.00 17.57 77 ALA A C 1
ATOM 624 O O . ALA A 1 77 ? 10.045 36.649 -11.246 1.00 20.85 77 ALA A O 1
ATOM 626 N N . ALA A 1 78 ? 8.574 35.204 -12.173 1.00 19.10 78 ALA A N 1
ATOM 627 C CA . ALA A 1 78 ? 9.139 34.091 -11.436 1.00 19.79 78 ALA A CA 1
ATOM 628 C C . ALA A 1 78 ? 10.562 33.745 -11.885 1.00 19.55 78 ALA A C 1
ATOM 629 O O . ALA A 1 78 ? 11.431 33.374 -11.101 1.00 19.95 78 ALA A O 1
ATOM 631 N N . TYR A 1 79 ? 10.841 33.893 -13.172 1.00 18.21 79 TYR A N 1
ATOM 632 C CA . TYR A 1 79 ? 12.200 33.728 -13.676 1.00 18.31 79 TYR A CA 1
ATOM 633 C C . TYR A 1 79 ? 13.158 34.796 -13.137 1.00 16.50 79 TYR A C 1
ATOM 634 O O . TYR A 1 79 ? 14.222 34.392 -12.690 1.00 17.35 79 TYR A O 1
ATOM 643 N N . VAL A 1 80 ? 12.770 36.058 -13.124 1.00 16.16 80 VAL A N 1
ATOM 644 C CA . VAL A 1 80 ? 13.636 37.061 -12.504 1.00 17.09 80 VAL A CA 1
ATOM 645 C C . VAL A 1 80 ? 13.866 36.727 -11.050 1.00 16.40 80 VAL A C 1
ATOM 646 O O . VAL A 1 80 ? 15.009 36.754 -10.605 1.00 17.45 8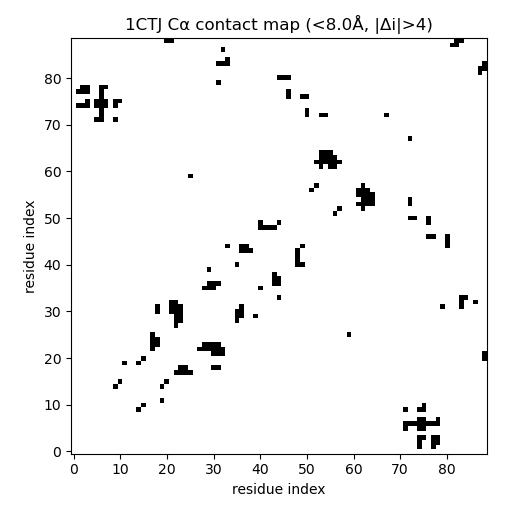0 VAL A O 1
ATOM 650 N N . TYR A 1 81 ? 12.826 36.343 -10.302 1.00 16.34 81 TYR A N 1
ATOM 651 C CA . TYR A 1 81 ? 12.941 36.010 -8.885 1.00 18.23 81 TYR A CA 1
ATOM 652 C C . TYR A 1 81 ? 13.990 34.892 -8.730 1.00 17.61 81 TYR A C 1
ATOM 653 O O . TYR A 1 81 ? 14.844 34.940 -7.845 1.00 20.34 81 TYR A O 1
ATOM 662 N N . ASP A 1 82 ? 13.778 33.798 -9.488 1.00 19.73 82 ASP A N 1
ATOM 663 C CA . ASP A 1 82 ? 14.606 32.608 -9.372 1.00 19.95 82 ASP A CA 1
ATOM 664 C C . ASP A 1 82 ? 16.054 32.900 -9.727 1.00 18.97 82 ASP A C 1
ATOM 665 O O . ASP A 1 82 ? 17.030 32.463 -9.076 1.00 21.22 82 ASP A O 1
ATOM 670 N N . GLN A 1 83 ? 16.308 33.688 -10.760 1.00 18.54 83 GLN A N 1
ATOM 671 C CA . GLN A 1 83 ? 17.656 34.048 -11.128 1.00 18.05 83 GLN A CA 1
ATOM 672 C C . GLN A 1 83 ? 18.343 34.906 -10.047 1.00 17.99 83 GLN A C 1
ATOM 673 O O . GLN A 1 83 ? 19.527 34.623 -9.864 1.00 20.66 83 GLN A O 1
ATOM 679 N N . ALA A 1 84 ? 17.595 35.803 -9.440 1.00 17.42 84 ALA A N 1
ATOM 680 C CA . ALA A 1 84 ? 18.140 36.649 -8.395 1.00 18.00 84 ALA A CA 1
ATOM 681 C C . ALA A 1 84 ? 18.367 35.840 -7.133 1.00 19.11 84 ALA A C 1
ATOM 682 O O . ALA A 1 84 ? 19.432 35.841 -6.526 1.00 20.81 84 ALA A O 1
ATOM 684 N N . ALA A 1 85 ? 17.394 35.051 -6.670 1.00 20.46 85 ALA A N 1
ATOM 685 C CA . ALA A 1 85 ? 17.425 34.313 -5.431 1.00 21.46 85 ALA A CA 1
ATOM 686 C C . ALA A 1 85 ? 18.537 33.269 -5.488 1.00 20.73 85 ALA A C 1
ATOM 687 O O . ALA A 1 85 ? 19.160 32.942 -4.473 1.00 25.47 85 ALA A O 1
ATOM 689 N N . GLY A 1 86 ? 18.793 32.638 -6.631 1.00 21.84 86 GLY A N 1
ATOM 690 C CA . GLY A 1 86 ? 19.775 31.579 -6.793 1.00 23.31 86 GLY A CA 1
ATOM 691 C C . GLY A 1 86 ? 21.115 32.094 -7.223 1.00 22.98 86 GLY A C 1
ATOM 692 O O . GLY A 1 86 ? 22.032 31.313 -7.467 1.00 26.54 86 GLY A O 1
ATOM 693 N N . ASN A 1 87 ? 21.273 33.405 -7.412 1.00 21.96 87 ASN A N 1
ATOM 694 C CA . ASN A 1 87 ? 22.571 33.950 -7.842 1.00 23.90 87 ASN A CA 1
ATOM 695 C C . ASN A 1 87 ? 22.941 33.334 -9.175 1.00 24.62 87 ASN A C 1
ATOM 696 O O . ASN A 1 87 ? 24.066 32.901 -9.424 1.00 28.91 87 ASN A O 1
ATOM 701 N N . LYS A 1 88 ? 22.008 33.292 -10.122 1.00 20.48 88 LYS A N 1
ATOM 702 C CA . LYS A 1 88 ? 22.236 32.568 -11.373 1.00 21.88 88 LYS A CA 1
ATOM 703 C C . LYS A 1 88 ? 22.695 33.375 -12.549 1.00 23.05 88 LYS A C 1
ATOM 704 O O . LYS A 1 88 ? 23.097 32.789 -13.571 1.00 29.12 88 LYS A O 1
ATOM 710 N N . TRP A 1 89 ? 22.658 34.693 -12.485 1.00 25.99 89 TRP A N 1
ATOM 711 C CA . TRP A 1 89 ? 23.130 35.424 -13.657 1.00 30.43 89 TRP A CA 1
ATOM 712 C C . TRP A 1 89 ? 24.633 35.271 -13.901 1.00 36.34 89 TRP A C 1
ATOM 713 O O . TRP A 1 89 ? 25.099 35.520 -15.036 1.00 52.40 89 TRP A O 1
#

Organism: Chlorolobion braunii (NCBI:txid34112)

CATH classification: 1.10.760.10

Nearest PDB structures (foldseek):
  1ctj-assembly1_A  TM=1.011E+00  e=4.019E-18  Chlorolobion braunii
  1c6r-assembly1_A  TM=9.982E-01  e=4.280E-14  Tetradesmus obliquus
  1ls9-assembly1_A  TM=9.905E-01  e=1.363E-12  Cladophora glomerata
  1cyi-assembly1_A  TM=9.862E-01  e=2.299E-12  Chlamydomonas reinhardtii
  3dmi-assembly1_A  TM=9.899E-01  e=1.983E-11  Phaeodactylum tricornutum